Protein AF-A0A5C6DAF2-F1 (afdb_monomer)

Radius of gyration: 15.11 Å; Cα contacts (8 Å, |Δi|>4): 228; chains: 1; bounding box: 39×36×29 Å

Organism: NCBI:txid2527966

pLDDT: mean 86.24, std 19.22, range [34.88, 98.88]

Solvent-accessible surface area (backbone atoms only — not comparable to full-atom values): 6192 Å² total; per-residue (Å²): 134,80,80,77,79,72,75,60,83,48,71,50,103,80,73,44,80,50,87,58,78,79,74,65,65,65,39,9,36,18,36,42,30,14,53,36,66,68,21,41,52,48,13,52,52,36,18,51,72,60,23,77,47,44,82,70,50,75,50,76,82,53,98,49,38,32,33,45,33,32,36,24,54,54,67,28,29,50,46,10,42,56,43,11,49,55,43,11,52,75,68,40,47,59,72,46,71,50,74,40,67,63,48,52,63,69,56,40,57,74,70,69,101

Structure (mmCIF, N/CA/C/O backbone):
data_AF-A0A5C6DAF2-F1
#
_entry.id   AF-A0A5C6DAF2-F1
#
loop_
_atom_site.group_PDB
_atom_site.id
_atom_site.type_symbol
_atom_site.label_atom_id
_atom_site.label_alt_id
_atom_site.label_comp_id
_atom_site.label_asym_id
_atom_site.label_entity_id
_atom_site.label_seq_id
_atom_site.pdbx_PDB_ins_code
_atom_site.Cartn_x
_atom_site.Cartn_y
_atom_site.Cartn_z
_atom_site.occupancy
_atom_site.B_iso_or_equiv
_atom_site.auth_seq_id
_atom_site.auth_comp_id
_atom_site.auth_asym_id
_atom_site.auth_atom_id
_atom_site.pdbx_PDB_model_num
ATOM 1 N N . MET A 1 1 ? 24.333 -11.358 4.436 1.00 37.44 1 MET A N 1
ATOM 2 C CA . MET A 1 1 ? 24.838 -10.760 3.185 1.00 37.44 1 MET A CA 1
ATOM 3 C C . MET A 1 1 ? 24.025 -9.489 2.970 1.00 37.44 1 MET A C 1
ATOM 5 O O . MET A 1 1 ? 22.978 -9.552 2.348 1.00 37.44 1 MET A O 1
ATOM 9 N N . GLY A 1 2 ? 24.385 -8.392 3.646 1.00 34.88 2 GLY A N 1
ATOM 10 C CA . GLY A 1 2 ? 23.655 -7.128 3.486 1.00 34.88 2 GLY A CA 1
ATOM 11 C C . GLY A 1 2 ? 23.864 -6.627 2.064 1.00 34.88 2 GLY A C 1
ATOM 12 O O . GLY A 1 2 ? 24.998 -6.676 1.584 1.00 34.88 2 GLY A O 1
ATOM 13 N N . SER A 1 3 ? 22.797 -6.223 1.372 1.00 36.75 3 SER A N 1
ATOM 14 C CA . SER A 1 3 ? 22.975 -5.540 0.096 1.00 36.75 3 SER A CA 1
ATOM 15 C C . SER A 1 3 ? 23.782 -4.273 0.373 1.00 36.75 3 SER A C 1
ATOM 17 O O . SER A 1 3 ? 23.481 -3.489 1.274 1.00 36.75 3 SER A O 1
ATOM 19 N N . LEU A 1 4 ? 24.892 -4.131 -0.346 1.00 36.88 4 LEU A N 1
ATOM 20 C CA . LEU A 1 4 ? 25.641 -2.889 -0.379 1.00 36.88 4 LEU A CA 1
ATOM 21 C C . LEU A 1 4 ? 24.708 -1.861 -1.017 1.00 36.88 4 LEU A C 1
ATOM 23 O O . LEU A 1 4 ? 24.433 -1.944 -2.212 1.00 36.88 4 LEU A O 1
ATOM 27 N N . ILE A 1 5 ? 24.204 -0.921 -0.221 1.00 47.28 5 ILE A N 1
ATOM 28 C CA . ILE A 1 5 ? 23.600 0.299 -0.748 1.00 47.28 5 ILE A CA 1
ATOM 29 C C . ILE A 1 5 ? 24.722 0.994 -1.523 1.00 47.28 5 ILE A C 1
ATOM 31 O O . ILE A 1 5 ? 25.657 1.535 -0.931 1.00 47.28 5 ILE A O 1
ATOM 35 N N . GLN A 1 6 ? 24.691 0.909 -2.852 1.00 46.59 6 GLN A N 1
ATOM 36 C CA . GLN A 1 6 ? 25.552 1.725 -3.696 1.00 46.59 6 GLN A CA 1
ATOM 37 C C . GLN A 1 6 ? 25.068 3.169 -3.551 1.00 46.59 6 GLN A C 1
ATOM 39 O O . GLN A 1 6 ? 24.061 3.557 -4.137 1.00 46.59 6 GLN A O 1
ATOM 44 N N . VAL A 1 7 ? 25.758 3.942 -2.709 1.00 48.34 7 VAL A N 1
ATOM 45 C CA . VAL A 1 7 ? 25.514 5.377 -2.545 1.00 48.34 7 VAL A CA 1
ATOM 46 C C . VAL A 1 7 ? 26.142 6.090 -3.740 1.00 48.34 7 VAL A C 1
ATOM 48 O O . VAL A 1 7 ? 27.364 6.228 -3.816 1.00 48.34 7 VAL A O 1
ATOM 51 N N . ASN A 1 8 ? 25.315 6.534 -4.684 1.00 46.16 8 ASN A N 1
ATOM 52 C CA . ASN A 1 8 ? 25.753 7.438 -5.740 1.00 46.16 8 ASN A CA 1
ATOM 53 C C . ASN A 1 8 ? 25.719 8.870 -5.198 1.00 46.16 8 ASN A C 1
ATOM 55 O O . ASN A 1 8 ? 24.657 9.443 -4.983 1.00 46.16 8 ASN A O 1
ATOM 59 N N . PHE A 1 9 ? 26.892 9.456 -4.959 1.00 58.69 9 PHE A N 1
ATOM 60 C CA . PHE A 1 9 ? 26.993 10.861 -4.579 1.00 58.69 9 PHE A CA 1
ATOM 61 C C . PHE A 1 9 ? 26.812 11.747 -5.817 1.00 58.69 9 PHE A C 1
ATOM 63 O O . PHE A 1 9 ? 27.746 11.912 -6.604 1.00 58.69 9 PHE A O 1
ATOM 70 N N . ILE A 1 10 ? 25.631 12.342 -5.978 1.00 56.53 10 ILE A N 1
ATOM 71 C CA . ILE A 1 10 ? 25.374 13.372 -6.993 1.00 56.53 10 ILE A CA 1
ATOM 72 C C . ILE A 1 10 ? 25.308 14.735 -6.291 1.00 56.53 10 ILE A C 1
ATOM 74 O O . ILE A 1 10 ? 24.758 14.859 -5.196 1.00 56.53 10 ILE A O 1
ATOM 78 N N . ARG A 1 11 ? 25.919 15.759 -6.899 1.00 53.50 11 ARG A N 1
ATOM 79 C CA . ARG A 1 11 ? 25.809 17.155 -6.451 1.00 53.50 11 ARG A CA 1
ATOM 80 C C . ARG A 1 11 ? 24.604 17.790 -7.134 1.00 53.50 11 ARG A C 1
ATOM 82 O O . ARG A 1 11 ? 24.556 17.805 -8.362 1.00 53.50 11 ARG A O 1
ATOM 89 N N . ASP A 1 12 ? 23.667 18.336 -6.367 1.00 60.91 12 ASP A N 1
ATOM 90 C CA . ASP A 1 12 ? 22.633 19.205 -6.933 1.00 60.91 12 ASP A CA 1
ATOM 91 C C . ASP A 1 12 ? 23.211 20.591 -7.315 1.00 60.91 12 ASP A C 1
ATOM 93 O O . ASP A 1 12 ? 24.360 20.926 -7.006 1.00 60.91 12 ASP A O 1
ATOM 97 N N . ASN A 1 13 ? 22.405 21.449 -7.953 1.00 59.72 13 ASN A N 1
ATOM 98 C CA . ASN A 1 13 ? 22.797 22.828 -8.300 1.00 59.72 13 ASN A CA 1
ATOM 99 C C . ASN A 1 13 ? 23.068 23.730 -7.073 1.00 59.72 13 ASN A C 1
ATOM 101 O O . ASN A 1 13 ? 23.454 24.888 -7.235 1.00 59.72 13 ASN A O 1
ATOM 105 N N . LYS A 1 14 ? 22.857 23.226 -5.852 1.00 67.19 14 LYS A N 1
ATOM 106 C CA . LYS A 1 14 ? 23.153 23.883 -4.574 1.00 67.19 14 LYS A CA 1
ATOM 107 C C . LYS A 1 14 ? 24.337 23.232 -3.845 1.00 67.19 14 LYS A C 1
ATOM 109 O O . LYS A 1 14 ? 24.606 23.604 -2.704 1.00 67.19 14 LYS A O 1
ATOM 114 N N . ASN A 1 15 ? 25.078 22.329 -4.502 1.00 53.47 15 ASN A N 1
ATOM 115 C CA . ASN A 1 15 ? 26.221 21.605 -3.938 1.00 53.47 15 ASN A CA 1
ATOM 116 C C . ASN A 1 15 ? 25.869 20.760 -2.693 1.00 53.47 15 ASN A C 1
ATOM 118 O O . ASN A 1 15 ? 26.713 20.545 -1.823 1.00 53.47 15 ASN A O 1
ATOM 122 N N . GLN A 1 16 ? 24.632 20.274 -2.599 1.00 58.97 16 GLN A N 1
ATOM 123 C CA . GLN A 1 16 ? 24.176 19.386 -1.533 1.00 58.97 16 GLN A CA 1
ATOM 124 C C . GLN A 1 16 ? 24.252 17.9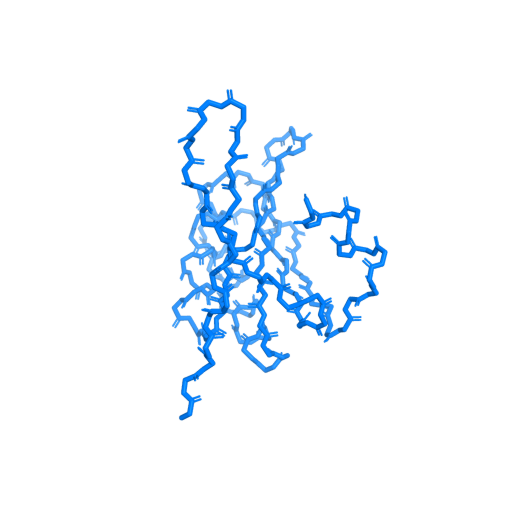28 -1.994 1.00 58.97 16 GLN A C 1
ATOM 126 O O . GLN A 1 16 ? 23.941 17.606 -3.142 1.00 58.97 16 GLN A O 1
ATOM 131 N N . PHE A 1 17 ? 24.704 17.052 -1.094 1.00 58.41 17 PHE A N 1
ATOM 132 C CA . PHE A 1 17 ? 24.677 15.609 -1.306 1.00 58.41 17 PHE A CA 1
ATOM 133 C C . PHE A 1 17 ? 23.253 15.106 -1.081 1.00 58.41 17 PHE A C 1
ATOM 135 O O . PHE A 1 17 ? 22.721 15.246 0.020 1.00 58.41 17 PHE A O 1
ATOM 142 N N . LEU A 1 18 ? 22.651 14.517 -2.109 1.00 51.62 18 LEU A N 1
ATOM 143 C CA . LEU A 1 18 ? 21.377 13.815 -1.988 1.00 51.62 18 LEU A CA 1
ATOM 144 C C . LEU A 1 18 ? 21.652 12.312 -1.881 1.00 51.62 18 LEU A C 1
ATOM 146 O O . LEU A 1 18 ? 22.491 11.778 -2.606 1.00 51.62 18 LEU A O 1
ATOM 150 N N . LEU A 1 19 ? 20.975 11.647 -0.944 1.00 50.03 19 LEU A N 1
ATOM 151 C CA . LEU A 1 19 ? 20.950 10.190 -0.862 1.00 50.03 19 LEU A CA 1
ATOM 152 C C . LEU A 1 19 ? 19.859 9.708 -1.820 1.00 50.03 19 LEU A C 1
ATOM 154 O O . LEU A 1 19 ? 18.680 9.863 -1.515 1.00 50.03 19 LEU A O 1
ATOM 158 N N . GLU A 1 20 ? 20.226 9.152 -2.971 1.00 52.53 20 GLU A N 1
ATOM 159 C CA . GLU A 1 20 ? 19.274 8.339 -3.729 1.00 52.53 20 GLU A CA 1
ATOM 160 C C . GLU A 1 20 ? 19.316 6.918 -3.162 1.00 52.53 20 GLU A C 1
ATOM 162 O O . GLU A 1 20 ? 20.313 6.205 -3.306 1.00 52.53 20 GLU A O 1
ATOM 167 N N . GLU A 1 21 ? 18.246 6.501 -2.481 1.00 52.97 21 GLU A N 1
ATOM 168 C CA . GLU A 1 21 ? 18.000 5.072 -2.313 1.00 52.97 21 GLU A CA 1
ATOM 169 C C . GLU A 1 21 ? 17.677 4.502 -3.694 1.00 52.97 21 GLU A C 1
ATOM 171 O O . GLU A 1 21 ? 16.688 4.881 -4.321 1.00 52.97 21 GLU A O 1
ATOM 176 N N . ASN A 1 22 ? 18.527 3.600 -4.186 1.00 49.72 22 ASN A N 1
ATOM 177 C CA . ASN A 1 22 ? 18.238 2.849 -5.401 1.00 49.72 22 ASN A CA 1
ATOM 178 C C . ASN A 1 22 ? 17.005 1.972 -5.148 1.00 49.72 22 ASN A C 1
ATOM 180 O O . ASN A 1 22 ? 17.119 0.877 -4.595 1.00 49.72 22 ASN A O 1
ATOM 184 N N . LEU A 1 23 ? 15.830 2.445 -5.563 1.00 55.66 23 LEU A N 1
ATOM 185 C CA . LEU A 1 23 ? 14.663 1.591 -5.730 1.00 55.66 23 LEU A CA 1
ATOM 186 C C . LEU A 1 23 ? 15.020 0.524 -6.764 1.00 55.66 23 LEU A C 1
ATOM 188 O O . LEU A 1 23 ? 15.286 0.829 -7.929 1.00 55.66 23 LEU A O 1
ATOM 192 N N . ASN A 1 24 ? 15.036 -0.740 -6.347 1.00 62.75 24 ASN A N 1
ATOM 193 C CA . ASN A 1 24 ? 15.154 -1.842 -7.288 1.00 62.75 24 ASN A CA 1
ATOM 194 C C . ASN A 1 24 ? 13.897 -1.854 -8.161 1.00 62.75 24 ASN A C 1
ATOM 196 O O . ASN A 1 24 ? 12.820 -2.266 -7.741 1.00 62.75 24 ASN A O 1
ATOM 200 N N . MET A 1 25 ? 14.055 -1.416 -9.409 1.00 62.53 25 MET A N 1
ATOM 201 C CA . MET A 1 25 ? 12.966 -1.196 -10.368 1.00 62.53 25 MET A CA 1
ATOM 202 C C . MET A 1 25 ? 12.142 -2.461 -10.703 1.00 62.53 25 MET A C 1
ATOM 204 O O . MET A 1 25 ? 11.103 -2.356 -11.353 1.00 62.53 25 MET A O 1
ATOM 208 N N . ASN A 1 26 ? 12.617 -3.640 -10.276 1.00 72.12 26 ASN A N 1
ATOM 209 C CA . ASN A 1 26 ? 12.020 -4.962 -10.486 1.00 72.12 26 ASN A CA 1
ATOM 210 C C . ASN A 1 26 ? 11.313 -5.540 -9.247 1.00 72.12 26 ASN A C 1
ATOM 212 O O . ASN A 1 26 ? 10.764 -6.644 -9.331 1.00 72.12 26 ASN A O 1
ATOM 216 N N . ASP A 1 27 ? 11.351 -4.842 -8.114 1.00 91.50 27 ASP A N 1
ATOM 217 C CA . ASP A 1 27 ? 10.706 -5.299 -6.888 1.00 91.50 27 ASP A CA 1
ATOM 218 C C . ASP A 1 27 ? 9.181 -5.211 -7.018 1.00 91.50 27 ASP A C 1
ATOM 220 O O . ASP A 1 27 ? 8.631 -4.425 -7.796 1.00 91.50 27 ASP A O 1
ATOM 224 N N . ALA A 1 28 ? 8.474 -6.051 -6.263 1.00 96.94 28 ALA A N 1
ATOM 225 C CA . ALA A 1 28 ? 7.025 -5.964 -6.209 1.00 96.94 28 ALA A CA 1
ATOM 226 C C . ALA A 1 28 ? 6.615 -4.649 -5.540 1.00 96.94 28 ALA A C 1
ATOM 228 O O . ALA A 1 28 ? 7.298 -4.173 -4.634 1.00 96.94 28 ALA A O 1
ATOM 229 N N . ILE A 1 29 ? 5.458 -4.114 -5.927 1.00 97.56 29 ILE A N 1
ATOM 230 C CA . ILE A 1 29 ? 4.873 -2.937 -5.281 1.00 97.56 29 ILE A CA 1
ATOM 231 C C . ILE A 1 29 ? 3.501 -3.239 -4.696 1.00 97.56 29 ILE A C 1
ATOM 233 O O . ILE A 1 29 ? 2.711 -4.001 -5.261 1.00 97.56 29 ILE A O 1
ATOM 237 N N . GLY A 1 30 ? 3.233 -2.631 -3.547 1.00 98.31 30 GLY A N 1
ATOM 238 C CA . GLY A 1 30 ? 1.955 -2.662 -2.853 1.00 98.31 30 GLY A CA 1
ATOM 239 C C . GLY A 1 30 ? 1.369 -1.264 -2.778 1.00 98.31 30 GLY A C 1
ATOM 240 O O . GLY A 1 30 ? 2.094 -0.316 -2.495 1.00 98.31 30 GLY A O 1
ATOM 241 N N . LEU A 1 31 ? 0.070 -1.139 -3.027 1.00 98.62 31 LEU A N 1
ATOM 242 C CA . LEU A 1 31 ? -0.654 0.125 -2.997 1.00 98.62 31 LEU A CA 1
ATOM 243 C C . LEU A 1 31 ? -1.815 0.020 -2.016 1.00 98.62 31 LEU A C 1
ATOM 245 O O . LEU A 1 31 ? -2.541 -0.977 -2.029 1.00 98.62 31 LEU A O 1
ATOM 249 N N . ILE A 1 32 ? -2.011 1.060 -1.211 1.00 98.88 32 ILE A N 1
ATOM 250 C CA . ILE A 1 32 ? -3.241 1.274 -0.444 1.00 98.88 32 ILE A CA 1
ATOM 251 C C . ILE A 1 32 ? -3.724 2.689 -0.714 1.00 98.88 32 ILE A C 1
ATOM 253 O O . ILE A 1 32 ? -2.966 3.639 -0.533 1.00 98.88 32 ILE A O 1
ATOM 257 N N . GLU A 1 33 ? -4.985 2.807 -1.114 1.00 98.75 33 GLU A N 1
ATOM 258 C CA . GLU A 1 33 ? -5.698 4.066 -1.269 1.00 98.75 33 GLU A CA 1
ATOM 259 C C . GLU A 1 33 ? -6.782 4.186 -0.200 1.00 98.75 33 GLU A C 1
ATOM 261 O O . GLU A 1 33 ? -7.556 3.253 0.039 1.00 98.75 33 GLU A O 1
ATOM 266 N N . THR A 1 34 ? -6.864 5.355 0.424 1.00 98.81 34 THR A N 1
ATOM 267 C CA . THR A 1 34 ? -7.907 5.686 1.392 1.00 98.81 34 THR A CA 1
ATOM 268 C C . THR A 1 34 ? -8.550 7.018 1.052 1.00 98.81 34 THR A C 1
ATOM 270 O O . THR A 1 34 ? -7.970 7.875 0.377 1.00 98.81 34 THR A O 1
ATOM 273 N N . LYS A 1 35 ? -9.751 7.223 1.591 1.00 98.31 35 LYS A N 1
ATOM 274 C CA . LYS A 1 35 ? -10.343 8.550 1.680 1.00 98.31 35 LYS A CA 1
ATOM 275 C C . LYS A 1 35 ? -10.037 9.133 3.056 1.00 98.31 35 LYS A C 1
ATOM 277 O O . LYS A 1 35 ? -10.546 8.683 4.078 1.00 98.31 35 LYS A O 1
ATOM 282 N N . GLY A 1 36 ? -9.182 10.148 3.066 1.00 97.69 36 GLY A N 1
ATOM 283 C CA . GLY A 1 36 ? -8.635 10.784 4.259 1.00 97.69 36 GLY A CA 1
ATOM 284 C C . GLY A 1 36 ? -7.246 10.256 4.627 1.00 97.69 36 GLY A C 1
ATOM 285 O O . GLY A 1 36 ? -6.955 9.068 4.511 1.00 97.69 36 GLY A O 1
ATOM 286 N N . LEU A 1 37 ? -6.391 11.164 5.110 1.00 97.81 37 LEU A N 1
ATOM 287 C CA . LEU A 1 37 ? -4.980 10.890 5.405 1.00 97.81 37 LEU A CA 1
ATOM 288 C C . LEU A 1 37 ? -4.759 10.039 6.662 1.00 97.81 37 LEU A C 1
ATOM 290 O O . LEU A 1 37 ? -3.772 9.318 6.740 1.00 97.81 37 LEU A O 1
ATOM 294 N N . LEU A 1 38 ? -5.670 10.098 7.634 1.00 98.25 38 LEU A N 1
ATOM 295 C CA . LEU A 1 38 ? -5.515 9.402 8.914 1.00 98.25 38 LEU A CA 1
ATOM 296 C C . LEU A 1 38 ? -5.466 7.876 8.718 1.00 98.25 38 LEU A C 1
ATOM 298 O O . LEU A 1 38 ? -4.530 7.231 9.183 1.00 98.25 38 LEU A O 1
ATOM 302 N N . ALA A 1 39 ? -6.410 7.322 7.949 1.00 98.50 39 ALA A N 1
ATOM 303 C CA . ALA A 1 39 ? -6.422 5.898 7.611 1.00 98.50 39 ALA A CA 1
ATOM 304 C C . ALA A 1 39 ? -5.198 5.482 6.778 1.00 98.50 39 ALA A C 1
ATOM 306 O O . ALA A 1 39 ? -4.689 4.378 6.955 1.00 98.50 39 ALA A O 1
ATOM 307 N N . LEU A 1 40 ? -4.687 6.368 5.910 1.00 98.75 40 LEU A N 1
ATOM 308 C CA . LEU A 1 40 ? -3.483 6.082 5.129 1.00 98.75 40 LEU A CA 1
ATOM 309 C C . LEU A 1 40 ? -2.229 6.001 6.003 1.00 98.75 40 LEU A C 1
ATOM 311 O O . LEU A 1 40 ? -1.382 5.140 5.774 1.00 98.75 40 LEU A O 1
ATOM 315 N N . ILE A 1 41 ? -2.094 6.902 6.982 1.00 98.62 41 ILE A N 1
ATOM 316 C CA . ILE A 1 41 ? -0.965 6.899 7.921 1.00 98.62 41 ILE A CA 1
ATOM 317 C C . ILE A 1 41 ? -0.959 5.589 8.710 1.00 98.62 41 ILE A C 1
ATOM 319 O O . ILE A 1 41 ? 0.079 4.934 8.772 1.00 98.62 41 ILE A O 1
ATOM 323 N N . GLU A 1 42 ? -2.117 5.177 9.232 1.00 98.81 42 GLU A N 1
ATOM 324 C CA . GLU A 1 42 ? -2.255 3.904 9.946 1.00 98.81 42 GLU A CA 1
ATOM 325 C C . GLU A 1 42 ? -1.903 2.708 9.050 1.00 98.81 42 GLU A C 1
ATOM 327 O O . GLU A 1 42 ? -1.101 1.855 9.425 1.00 98.81 42 GLU A O 1
ATOM 332 N N . ALA A 1 43 ? -2.447 2.661 7.830 1.00 98.81 43 ALA A N 1
ATOM 333 C CA . ALA A 1 43 ? -2.122 1.600 6.882 1.00 98.81 43 ALA A CA 1
ATOM 334 C C . ALA A 1 43 ? -0.629 1.539 6.557 1.00 98.81 43 ALA A C 1
ATOM 336 O O . ALA A 1 43 ? -0.062 0.453 6.482 1.00 98.81 43 ALA A O 1
ATOM 337 N N . THR A 1 44 ? 0.009 2.695 6.373 1.00 98.75 44 THR A N 1
ATOM 338 C CA . THR A 1 44 ? 1.435 2.781 6.040 1.00 98.75 44 THR A CA 1
ATOM 339 C C . THR A 1 44 ? 2.307 2.281 7.198 1.00 98.75 44 THR A C 1
ATOM 341 O O . THR A 1 44 ? 3.262 1.540 6.968 1.00 98.75 44 THR A O 1
ATOM 344 N N . ASP A 1 45 ? 1.967 2.629 8.441 1.00 98.81 45 ASP A N 1
ATOM 345 C CA . ASP A 1 45 ? 2.648 2.118 9.637 1.00 98.81 45 ASP A CA 1
ATOM 346 C C . ASP A 1 45 ? 2.467 0.596 9.786 1.00 98.81 45 ASP A C 1
ATOM 348 O O . ASP A 1 45 ? 3.441 -0.133 9.993 1.00 98.81 45 ASP A O 1
ATOM 352 N N . A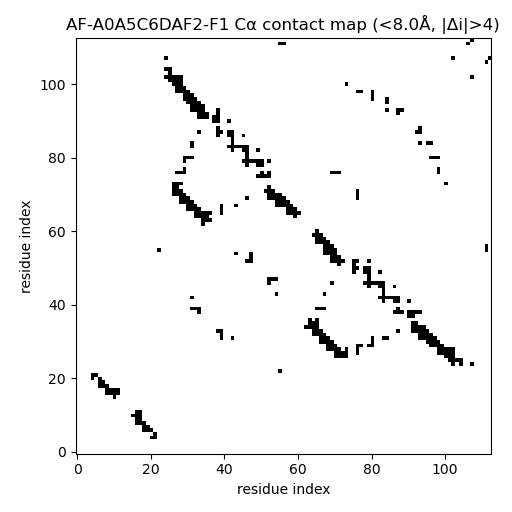LA A 1 46 ? 1.247 0.093 9.580 1.00 98.88 46 ALA A N 1
ATOM 353 C CA . ALA A 1 46 ? 0.957 -1.338 9.607 1.00 98.88 46 ALA A CA 1
ATOM 354 C C . ALA A 1 46 ? 1.697 -2.115 8.501 1.00 98.88 46 ALA A C 1
ATOM 356 O O . ALA A 1 46 ? 2.242 -3.187 8.769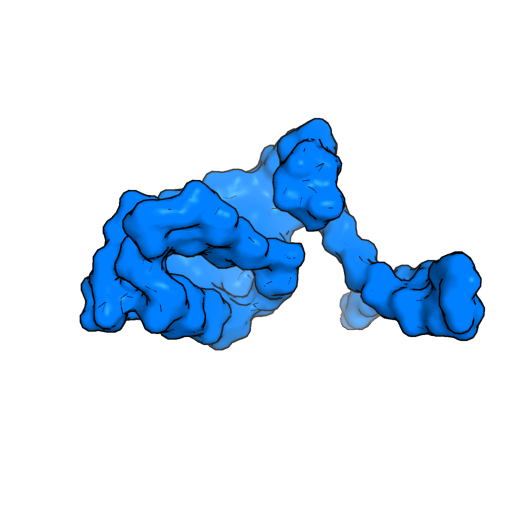 1.00 98.88 46 ALA A O 1
ATOM 357 N N . MET A 1 47 ? 1.782 -1.565 7.283 1.00 98.81 47 MET A N 1
ATOM 358 C CA . MET A 1 47 ? 2.562 -2.132 6.175 1.00 98.81 47 MET A CA 1
ATOM 359 C C . MET A 1 47 ? 4.032 -2.323 6.561 1.00 98.81 47 MET A C 1
ATOM 361 O O . MET A 1 47 ? 4.568 -3.422 6.411 1.00 98.81 47 MET A O 1
ATOM 365 N N . ALA A 1 48 ? 4.670 -1.270 7.081 1.00 98.25 48 ALA A N 1
ATOM 366 C CA . ALA A 1 48 ? 6.086 -1.283 7.449 1.00 98.25 48 ALA A CA 1
ATOM 367 C C . ALA A 1 48 ? 6.387 -2.191 8.656 1.00 98.25 48 ALA A C 1
ATOM 369 O O . ALA A 1 48 ? 7.473 -2.757 8.754 1.00 98.25 48 ALA A O 1
ATOM 370 N N . LYS A 1 49 ? 5.430 -2.361 9.578 1.00 98.62 49 LYS A N 1
ATOM 371 C CA . LYS A 1 49 ? 5.566 -3.273 10.728 1.00 98.62 49 LYS A CA 1
ATOM 372 C C . LYS A 1 49 ? 5.365 -4.741 10.364 1.00 98.62 49 LYS A C 1
ATOM 374 O O . LYS A 1 49 ? 5.938 -5.609 11.019 1.00 98.62 49 LYS A O 1
ATOM 379 N N . ALA A 1 50 ? 4.538 -5.029 9.363 1.00 98.56 50 ALA A N 1
ATOM 380 C CA . ALA A 1 50 ? 4.173 -6.396 9.007 1.00 98.56 50 ALA 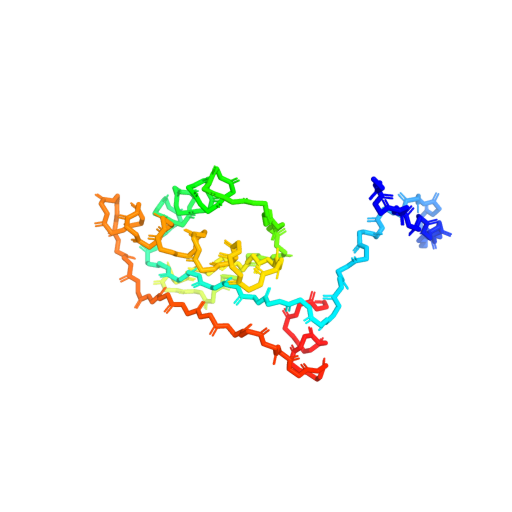A CA 1
ATOM 381 C C . ALA A 1 50 ? 5.255 -7.129 8.203 1.00 98.56 50 ALA A C 1
ATOM 383 O O .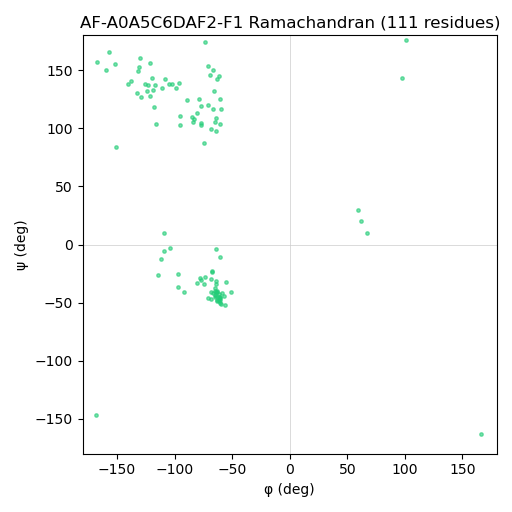 ALA A 1 50 ? 5.338 -8.356 8.270 1.00 98.56 50 ALA A O 1
ATOM 384 N N . ALA A 1 51 ? 6.072 -6.407 7.432 1.00 97.62 51 ALA A N 1
ATOM 385 C CA . ALA A 1 51 ? 7.079 -7.016 6.576 1.00 97.62 51 ALA A CA 1
ATOM 386 C C . ALA A 1 51 ? 8.231 -6.066 6.236 1.00 97.62 51 ALA A C 1
ATOM 388 O O . ALA A 1 51 ? 8.130 -4.853 6.380 1.00 97.62 51 ALA A O 1
ATOM 389 N N . ASN A 1 52 ? 9.324 -6.634 5.720 1.00 94.44 52 ASN A N 1
ATOM 390 C CA . ASN A 1 52 ? 10.451 -5.864 5.204 1.00 94.44 52 ASN A CA 1
ATOM 391 C C . ASN A 1 52 ? 10.091 -5.242 3.843 1.00 94.44 52 ASN A C 1
ATOM 393 O O . ASN A 1 52 ? 10.312 -5.860 2.799 1.00 94.44 52 ASN A O 1
ATOM 397 N N . VAL A 1 53 ? 9.494 -4.051 3.876 1.00 96.75 53 VAL A N 1
ATOM 398 C CA . VAL A 1 53 ? 9.128 -3.234 2.711 1.00 96.75 53 VAL A CA 1
ATOM 399 C C . VAL A 1 53 ? 9.607 -1.797 2.903 1.00 96.75 53 VAL A C 1
ATOM 401 O O . VAL A 1 53 ? 9.703 -1.320 4.031 1.00 96.75 53 VAL A O 1
ATOM 404 N N . GLN A 1 54 ? 9.875 -1.099 1.803 1.00 94.88 54 GLN A N 1
ATOM 405 C CA . GLN A 1 54 ? 10.208 0.326 1.805 1.00 94.88 54 GLN A CA 1
ATOM 406 C C . GLN A 1 54 ? 9.011 1.157 1.367 1.00 94.88 54 GLN A C 1
ATOM 408 O O . GLN A 1 54 ? 8.338 0.791 0.407 1.00 94.88 54 GLN A O 1
ATOM 413 N N . ILE A 1 55 ? 8.753 2.281 2.034 1.00 95.62 55 ILE A N 1
ATOM 414 C CA . ILE A 1 55 ? 7.723 3.239 1.612 1.00 95.62 55 ILE A CA 1
ATOM 415 C C . ILE A 1 55 ? 8.321 4.093 0.501 1.00 95.62 55 ILE A C 1
ATOM 417 O O . ILE A 1 55 ? 9.246 4.861 0.741 1.00 95.62 55 ILE A O 1
ATOM 421 N N . VAL A 1 56 ? 7.796 3.956 -0.714 1.00 94.00 56 VAL A N 1
ATOM 422 C CA . VAL A 1 56 ? 8.416 4.563 -1.899 1.00 94.00 56 VAL A CA 1
ATOM 423 C C . VAL A 1 56 ? 7.789 5.896 -2.269 1.00 94.00 56 VAL A C 1
ATOM 425 O O . VAL A 1 56 ? 8.478 6.801 -2.729 1.00 94.00 56 VAL A O 1
ATOM 428 N N . LYS A 1 57 ? 6.471 6.037 -2.094 1.00 93.75 57 LYS A N 1
ATOM 429 C CA . LYS A 1 57 ? 5.755 7.239 -2.527 1.00 93.75 57 LYS A CA 1
ATOM 430 C C . LYS A 1 57 ? 4.424 7.387 -1.814 1.00 93.75 57 LYS A C 1
ATOM 432 O O . LYS A 1 57 ? 3.753 6.405 -1.509 1.00 93.75 57 LYS A O 1
ATOM 437 N N . ARG A 1 58 ? 4.015 8.640 -1.637 1.00 95.69 58 ARG A N 1
ATOM 438 C CA . ARG A 1 58 ? 2.647 9.027 -1.294 1.00 95.69 58 ARG A CA 1
ATOM 439 C C . ARG A 1 58 ? 2.099 9.900 -2.415 1.00 95.69 58 ARG A C 1
ATOM 441 O O . ARG A 1 58 ? 2.788 10.812 -2.867 1.00 95.69 58 ARG A O 1
ATOM 448 N N . VAL A 1 59 ? 0.882 9.618 -2.859 1.00 95.69 59 VAL A N 1
ATOM 449 C CA . VAL A 1 59 ? 0.210 10.331 -3.948 1.00 95.69 59 VAL A CA 1
ATOM 450 C C . VAL A 1 59 ? -1.094 10.919 -3.424 1.00 95.69 59 VAL A C 1
ATOM 452 O O . VAL A 1 59 ? -1.909 10.197 -2.859 1.00 95.69 59 VAL A O 1
ATOM 455 N N . ASP A 1 60 ? -1.298 12.217 -3.641 1.00 95.44 60 ASP A N 1
ATOM 456 C CA . ASP A 1 60 ? -2.516 12.937 -3.268 1.00 95.44 60 ASP A CA 1
ATOM 457 C C . ASP A 1 60 ? -3.172 13.488 -4.542 1.00 95.44 60 ASP A C 1
ATOM 459 O O . ASP A 1 60 ? -2.559 14.293 -5.244 1.00 95.44 60 ASP A O 1
ATOM 463 N N . ILE A 1 61 ? -4.404 13.069 -4.856 1.00 92.88 61 ILE A N 1
ATOM 464 C CA . ILE A 1 61 ? -5.086 13.452 -6.114 1.00 92.88 61 ILE A CA 1
ATOM 465 C C . ILE A 1 61 ? -6.264 14.422 -5.917 1.00 92.88 61 ILE A C 1
ATOM 467 O O . ILE A 1 61 ? -6.830 14.919 -6.889 1.00 92.88 61 ILE A O 1
ATOM 471 N N . GLY A 1 62 ? -6.622 14.730 -4.666 1.00 92.62 62 GLY A N 1
ATOM 472 C CA . GLY A 1 62 ? -7.746 15.607 -4.312 1.00 92.62 62 GLY A CA 1
ATOM 473 C C . GLY A 1 62 ? -9.000 14.838 -3.879 1.00 92.62 62 GLY A C 1
ATOM 474 O O . GLY A 1 62 ? -9.009 13.615 -3.827 1.00 92.62 62 GLY A O 1
ATOM 475 N N . GLY A 1 63 ? -10.058 15.550 -3.465 1.00 96.44 63 GLY A N 1
ATOM 476 C CA . GLY A 1 63 ? -11.292 14.911 -2.964 1.00 96.44 63 GLY A CA 1
ATOM 477 C C . GLY A 1 63 ? -11.101 14.049 -1.704 1.00 96.44 63 GLY A C 1
ATOM 478 O O . GLY A 1 63 ? -11.932 13.191 -1.418 1.00 96.44 63 GLY A O 1
ATOM 479 N N . ALA A 1 64 ? -10.008 14.291 -0.970 1.00 96.81 64 ALA A N 1
ATOM 480 C CA . ALA A 1 64 ? -9.485 13.479 0.129 1.00 96.81 64 ALA A CA 1
ATOM 481 C C . ALA A 1 64 ? -8.938 12.089 -0.260 1.00 96.81 64 ALA A C 1
ATOM 483 O O . ALA A 1 64 ? -8.607 11.327 0.642 1.00 96.81 64 ALA A O 1
ATOM 484 N N . PHE A 1 65 ? -8.782 11.765 -1.546 1.00 98.19 65 PHE A N 1
ATOM 485 C CA . PHE A 1 65 ? -8.138 10.520 -1.976 1.00 98.19 65 PHE A CA 1
ATOM 486 C C . PHE A 1 65 ? -6.619 10.628 -1.889 1.00 98.19 65 PHE A C 1
ATOM 488 O O . PHE A 1 65 ? -6.008 11.554 -2.440 1.00 98.19 65 PHE A O 1
ATOM 495 N N . VAL A 1 66 ? -6.032 9.677 -1.169 1.00 98.44 66 VAL A N 1
ATOM 496 C CA . VAL A 1 66 ? -4.599 9.601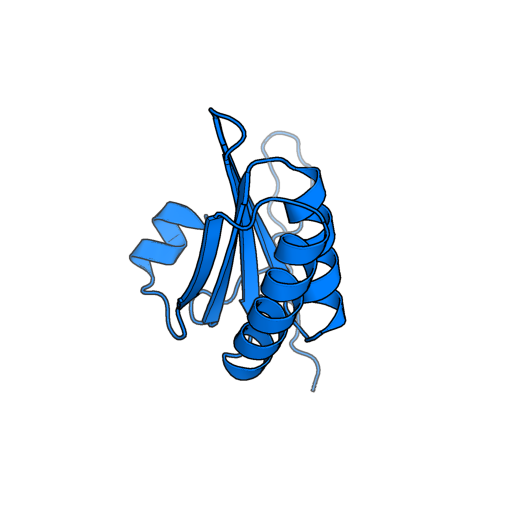 -0.908 1.00 98.44 66 VAL A CA 1
ATOM 497 C C . VAL A 1 66 ? -4.142 8.145 -0.987 1.00 98.44 66 VAL A C 1
ATOM 499 O O . VAL A 1 66 ? -4.819 7.249 -0.490 1.00 98.44 66 VAL A O 1
ATOM 502 N N . THR A 1 67 ? -2.991 7.908 -1.612 1.00 98.50 67 THR A N 1
ATOM 503 C CA . THR A 1 67 ? -2.422 6.572 -1.833 1.00 98.50 67 THR A CA 1
ATOM 504 C C . THR A 1 67 ? -1.002 6.493 -1.289 1.00 98.50 67 THR A C 1
ATOM 506 O O . THR A 1 67 ? -0.205 7.408 -1.490 1.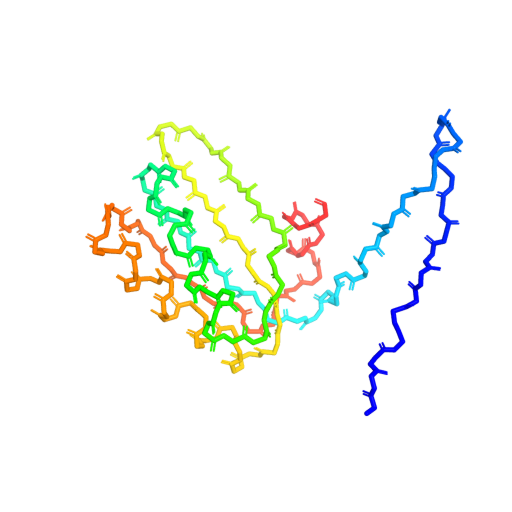00 98.50 67 THR A O 1
ATOM 509 N N . THR A 1 68 ? -0.666 5.388 -0.631 1.00 98.38 68 THR A N 1
ATOM 510 C CA . THR A 1 68 ? 0.697 5.022 -0.233 1.00 98.38 68 THR A CA 1
ATOM 511 C C . THR A 1 68 ? 1.165 3.864 -1.102 1.00 98.38 68 THR A C 1
ATOM 513 O O . THR A 1 68 ? 0.372 2.985 -1.454 1.00 98.38 68 THR A O 1
ATOM 516 N N . ILE A 1 69 ? 2.441 3.875 -1.468 1.00 97.94 69 ILE A N 1
ATOM 517 C CA . ILE A 1 69 ? 3.074 2.824 -2.257 1.00 97.94 69 ILE A CA 1
ATOM 518 C C . ILE A 1 69 ? 4.273 2.309 -1.469 1.00 97.94 69 ILE A C 1
ATOM 520 O O . ILE A 1 69 ? 5.096 3.097 -0.998 1.00 97.94 69 ILE A O 1
ATOM 524 N N . VAL A 1 70 ? 4.385 0.987 -1.358 1.00 97.25 70 VAL A N 1
ATOM 525 C CA . VAL A 1 70 ? 5.533 0.293 -0.763 1.00 97.25 70 VAL A CA 1
ATOM 526 C C . VAL A 1 70 ? 6.177 -0.660 -1.769 1.00 97.25 70 VAL A C 1
ATOM 528 O O . VAL A 1 70 ? 5.503 -1.117 -2.690 1.00 97.25 70 VAL A O 1
ATOM 531 N N . SER A 1 71 ? 7.456 -0.982 -1.588 1.00 96.06 71 SER A N 1
ATOM 532 C CA . SER A 1 71 ? 8.227 -1.881 -2.455 1.00 96.06 71 SER A CA 1
ATOM 533 C C . SER A 1 71 ? 8.994 -2.936 -1.659 1.00 96.06 71 SER A C 1
ATOM 535 O O . SER A 1 71 ? 9.421 -2.679 -0.532 1.00 96.06 71 SER A O 1
ATOM 537 N N . GLY A 1 72 ? 9.186 -4.117 -2.246 1.00 95.69 72 GLY A N 1
ATOM 538 C CA . GLY A 1 72 ? 10.023 -5.189 -1.703 1.00 95.69 72 GLY A CA 1
ATOM 539 C C . GLY A 1 72 ? 9.790 -6.533 -2.399 1.00 95.69 72 GLY A C 1
ATOM 540 O O . GLY A 1 72 ? 9.177 -6.605 -3.465 1.00 95.69 72 GLY A O 1
ATOM 541 N N . ASP A 1 73 ? 10.232 -7.630 -1.780 1.00 96.12 73 ASP A N 1
ATOM 542 C CA . ASP A 1 73 ? 9.933 -8.975 -2.283 1.00 96.12 73 ASP A CA 1
ATOM 543 C C . ASP A 1 73 ? 8.419 -9.242 -2.286 1.00 96.12 73 ASP A C 1
ATOM 545 O O . ASP A 1 73 ? 7.694 -8.844 -1.372 1.00 96.12 73 ASP A O 1
ATOM 549 N N . VAL A 1 74 ? 7.925 -10.000 -3.272 1.00 97.12 74 VAL A N 1
ATOM 550 C CA . VAL A 1 74 ? 6.478 -10.244 -3.453 1.00 97.12 74 VAL A CA 1
ATOM 551 C C . VAL A 1 74 ? 5.782 -10.816 -2.207 1.00 97.12 74 VAL A C 1
ATOM 553 O O . VAL A 1 74 ? 4.610 -10.529 -1.967 1.00 97.12 74 VAL A O 1
ATOM 556 N N . GLY A 1 75 ? 6.487 -11.624 -1.408 1.00 97.75 75 GLY A N 1
ATOM 557 C CA . GLY A 1 75 ? 5.970 -12.151 -0.143 1.00 97.75 75 GLY A CA 1
ATOM 558 C C . GLY A 1 75 ? 5.799 -11.060 0.915 1.00 97.75 75 GLY A C 1
ATOM 559 O O . GLY A 1 75 ? 4.728 -10.954 1.509 1.00 97.75 75 GLY A O 1
ATOM 560 N N . SER A 1 76 ? 6.817 -10.213 1.087 1.00 98.19 76 SER A N 1
ATOM 561 C CA . SER A 1 76 ? 6.790 -9.067 2.002 1.00 98.19 76 SER A CA 1
ATOM 562 C C . SER A 1 76 ? 5.689 -8.080 1.628 1.00 98.19 76 SER A C 1
ATOM 564 O O . SER A 1 76 ? 4.912 -7.666 2.482 1.00 98.19 76 SER A O 1
ATOM 566 N N . VAL A 1 77 ? 5.557 -7.767 0.337 1.00 98.56 77 VAL A N 1
ATOM 567 C CA . VAL A 1 77 ? 4.523 -6.853 -0.165 1.00 98.56 77 VAL A CA 1
ATOM 568 C C . VAL A 1 77 ? 3.115 -7.398 0.072 1.00 98.56 77 VAL A C 1
ATOM 570 O O . VAL A 1 77 ? 2.231 -6.639 0.461 1.00 98.56 77 VAL A O 1
ATOM 573 N N . ARG A 1 78 ? 2.891 -8.708 -0.105 1.00 98.69 78 ARG A N 1
ATOM 574 C CA . ARG A 1 78 ? 1.600 -9.339 0.223 1.00 98.69 78 ARG A CA 1
ATOM 575 C C . ARG A 1 78 ? 1.238 -9.173 1.691 1.00 98.69 78 ARG A C 1
ATOM 577 O O . ARG A 1 78 ? 0.146 -8.693 1.978 1.00 98.69 78 ARG A O 1
ATOM 584 N N . ALA A 1 79 ? 2.161 -9.515 2.587 1.00 98.75 79 ALA A N 1
ATOM 585 C CA . ALA A 1 79 ? 1.943 -9.381 4.023 1.00 98.75 79 ALA A CA 1
ATOM 586 C C . ALA A 1 79 ? 1.706 -7.917 4.434 1.00 98.75 79 ALA A C 1
ATOM 588 O O . ALA A 1 79 ? 0.782 -7.629 5.193 1.00 98.75 79 ALA A O 1
ATOM 589 N N . ALA A 1 80 ? 2.491 -6.986 3.884 1.00 98.88 80 ALA A N 1
ATOM 590 C CA . ALA A 1 80 ? 2.337 -5.558 4.136 1.00 98.88 80 ALA A CA 1
ATOM 591 C C . ALA A 1 80 ? 0.960 -5.042 3.693 1.00 98.88 80 ALA A C 1
ATOM 593 O O . ALA A 1 80 ? 0.267 -4.397 4.476 1.00 98.88 80 ALA A O 1
ATOM 594 N N . VAL A 1 81 ? 0.540 -5.338 2.457 1.00 98.88 81 VAL A N 1
ATOM 595 C CA . VAL A 1 81 ? -0.745 -4.863 1.917 1.00 98.88 81 VAL A CA 1
ATOM 596 C C . VAL A 1 81 ? -1.932 -5.457 2.669 1.00 98.88 81 VAL A C 1
ATOM 598 O O . VAL A 1 81 ? -2.883 -4.729 2.942 1.00 98.88 81 VAL A O 1
ATOM 601 N N . GLU A 1 82 ? -1.882 -6.736 3.047 1.00 98.81 82 GLU A N 1
ATOM 602 C CA . GLU A 1 82 ? -2.934 -7.357 3.859 1.00 98.81 82 GLU A CA 1
ATOM 603 C C . GLU A 1 82 ? -3.073 -6.664 5.224 1.00 98.81 82 GLU A C 1
ATOM 605 O O . GLU A 1 82 ? -4.174 -6.262 5.609 1.00 98.81 82 GLU A O 1
ATOM 610 N N . ALA A 1 83 ? -1.957 -6.450 5.930 1.00 98.88 83 ALA A N 1
ATOM 611 C CA . ALA A 1 83 ? -1.951 -5.770 7.223 1.00 98.88 83 ALA A CA 1
ATOM 612 C C . ALA A 1 83 ? -2.436 -4.316 7.118 1.00 98.88 83 ALA A C 1
ATOM 614 O O . ALA A 1 83 ? -3.306 -3.893 7.881 1.00 98.88 83 ALA A O 1
ATOM 615 N N . GLY A 1 84 ? -1.917 -3.563 6.146 1.00 98.88 84 GLY A N 1
ATOM 616 C CA . GLY A 1 84 ? -2.289 -2.170 5.937 1.00 98.88 84 GLY A CA 1
ATOM 617 C C . GLY A 1 84 ? -3.753 -1.997 5.542 1.00 98.88 84 GLY A C 1
ATOM 618 O O . GLY A 1 84 ? -4.412 -1.090 6.043 1.00 98.88 84 GLY A O 1
ATOM 619 N N . ALA A 1 85 ? -4.288 -2.867 4.678 1.00 98.88 85 ALA A N 1
ATOM 620 C CA . ALA A 1 85 ? -5.678 -2.779 4.237 1.00 98.88 85 ALA A CA 1
ATOM 621 C C . ALA A 1 85 ? -6.639 -3.015 5.410 1.00 98.88 85 ALA A C 1
ATOM 623 O O . ALA A 1 85 ? -7.593 -2.257 5.592 1.00 98.88 85 ALA A O 1
ATOM 624 N N . ASN A 1 86 ? -6.341 -4.014 6.248 1.00 98.81 86 ASN A N 1
ATOM 625 C CA . ASN A 1 86 ? -7.095 -4.268 7.471 1.00 98.81 86 ASN A CA 1
ATOM 626 C C . ASN A 1 86 ? -7.045 -3.062 8.421 1.00 98.81 86 ASN A C 1
ATOM 628 O O . ASN A 1 86 ? -8.087 -2.641 8.919 1.00 98.81 86 ASN A O 1
ATOM 632 N N . ALA A 1 87 ? -5.864 -2.475 8.636 1.00 98.75 87 ALA A N 1
ATOM 633 C CA . ALA A 1 87 ? -5.695 -1.332 9.531 1.00 98.75 87 ALA A CA 1
ATOM 634 C C . ALA A 1 87 ? -6.432 -0.074 9.025 1.00 98.75 87 ALA A C 1
ATOM 636 O O . ALA A 1 87 ? -7.184 0.547 9.780 1.00 98.75 87 ALA A O 1
ATOM 637 N N . ALA A 1 88 ? -6.321 0.248 7.729 1.00 98.69 88 ALA A N 1
ATOM 638 C CA . ALA A 1 88 ? -7.072 1.345 7.112 1.00 98.69 88 ALA A CA 1
ATOM 639 C C . ALA A 1 88 ? -8.585 1.178 7.283 1.00 98.69 88 ALA A C 1
ATOM 641 O O . ALA A 1 88 ? -9.257 2.142 7.640 1.00 98.69 88 ALA A O 1
ATOM 642 N N . ALA A 1 89 ? -9.116 -0.028 7.061 1.00 98.56 89 ALA A N 1
ATOM 643 C CA . ALA A 1 89 ? -10.550 -0.296 7.152 1.00 98.56 89 ALA A CA 1
ATOM 644 C C . ALA A 1 89 ? -11.110 -0.194 8.584 1.00 98.56 89 ALA A C 1
ATOM 646 O O . ALA A 1 89 ? -12.309 0.010 8.753 1.00 98.56 89 ALA A O 1
ATOM 647 N N . GLN A 1 90 ? -10.271 -0.340 9.617 1.00 98.25 90 GLN A N 1
ATOM 648 C CA . GLN A 1 90 ? -10.685 -0.131 11.012 1.00 98.25 90 GLN A CA 1
ATOM 649 C C . GLN A 1 90 ? -10.715 1.349 11.402 1.00 98.25 90 GLN A C 1
ATOM 651 O O . GLN A 1 90 ? -11.527 1.757 12.231 1.00 98.25 90 GLN A O 1
ATOM 656 N N . VAL A 1 91 ? -9.811 2.145 10.833 1.00 97.69 91 VAL A N 1
ATOM 657 C CA . VAL A 1 91 ? -9.589 3.537 11.238 1.00 97.69 91 VAL A CA 1
ATOM 658 C C . VAL A 1 91 ? -10.329 4.539 10.346 1.00 97.69 91 VAL A C 1
ATOM 660 O O . VAL A 1 91 ? -10.668 5.634 10.795 1.00 97.69 91 VAL A O 1
ATOM 663 N N . GLY A 1 92 ? -10.626 4.181 9.099 1.00 97.06 92 GLY A N 1
ATOM 664 C CA . GLY A 1 92 ? -11.380 5.026 8.183 1.00 97.06 92 GLY A CA 1
ATOM 665 C C . GLY A 1 92 ? -11.831 4.291 6.926 1.00 97.06 92 GLY A C 1
ATOM 666 O O . GLY A 1 92 ? -12.164 3.111 6.953 1.00 97.06 92 GLY A O 1
ATOM 667 N N . GLU A 1 93 ? -11.889 5.016 5.811 1.00 98.25 93 GLU A N 1
ATOM 668 C CA . GLU A 1 93 ? -12.410 4.495 4.547 1.00 98.25 93 GLU A CA 1
ATOM 669 C C . GLU A 1 93 ? -11.263 3.980 3.667 1.00 98.25 93 GLU A C 1
ATOM 671 O O . GLU A 1 93 ? -10.542 4.761 3.038 1.00 98.25 93 GLU A O 1
ATOM 676 N N . LEU A 1 94 ? -11.102 2.654 3.620 1.00 98.69 94 LEU A N 1
ATOM 677 C CA . LEU A 1 94 ? -10.287 1.983 2.608 1.00 98.69 94 LEU A CA 1
ATOM 678 C C . LEU A 1 94 ? -11.008 2.064 1.258 1.00 98.69 94 LEU A C 1
ATOM 680 O O . LEU A 1 94 ? -12.110 1.540 1.107 1.00 98.69 94 LEU A O 1
ATOM 684 N N . VAL A 1 95 ? -10.363 2.687 0.276 1.00 98.62 95 VAL A N 1
ATOM 685 C CA . VAL A 1 95 ? -10.888 2.812 -1.091 1.00 98.62 95 VAL A CA 1
ATOM 686 C C . VAL A 1 95 ? -10.404 1.647 -1.947 1.00 98.62 95 VAL A C 1
ATOM 688 O O . VAL A 1 95 ? -11.179 1.067 -2.705 1.00 98.62 95 VAL A O 1
ATOM 691 N N . GLY A 1 96 ? -9.138 1.254 -1.792 1.00 98.38 96 GLY A N 1
ATOM 692 C CA . GLY A 1 96 ? -8.583 0.121 -2.518 1.00 98.38 96 GLY A CA 1
ATOM 693 C C . GLY A 1 96 ? -7.239 -0.345 -1.979 1.00 98.38 96 GLY A C 1
ATOM 694 O O . GLY A 1 96 ? -6.496 0.408 -1.353 1.00 98.38 96 GLY A O 1
ATOM 695 N N . SER A 1 97 ? -6.916 -1.606 -2.249 1.00 98.62 97 SER A N 1
ATOM 696 C CA . SER A 1 97 ? -5.594 -2.180 -2.022 1.00 98.62 97 SER A CA 1
ATOM 697 C C . SER A 1 97 ? -5.200 -3.056 -3.209 1.00 98.62 97 SER A C 1
ATOM 699 O O . SER A 1 97 ? -6.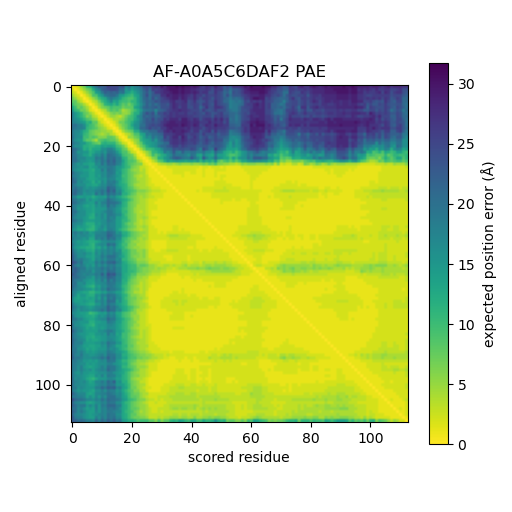040 -3.730 -3.813 1.00 98.62 97 SER A O 1
ATOM 701 N N . HIS A 1 98 ? -3.929 -3.013 -3.606 1.00 98.62 98 HIS A N 1
ATOM 702 C CA . HIS A 1 98 ? -3.465 -3.743 -4.782 1.00 98.62 98 HIS A CA 1
ATOM 703 C C . HIS A 1 98 ? -1.991 -4.127 -4.693 1.00 98.62 98 HIS A C 1
ATOM 705 O O . HIS A 1 98 ? -1.204 -3.487 -3.999 1.00 98.62 98 HIS A O 1
ATOM 711 N N . ILE A 1 99 ? -1.617 -5.182 -5.417 1.00 98.56 99 ILE A N 1
ATOM 712 C CA . ILE A 1 99 ? -0.247 -5.686 -5.485 1.00 98.56 99 ILE A CA 1
ATOM 713 C C . ILE A 1 99 ? 0.115 -5.916 -6.941 1.00 98.56 99 ILE A C 1
ATOM 715 O O . ILE A 1 99 ? -0.586 -6.633 -7.656 1.00 98.56 99 ILE A O 1
ATOM 719 N N . ILE A 1 100 ? 1.268 -5.393 -7.342 1.00 97.38 100 ILE A N 1
ATOM 720 C CA . ILE A 1 100 ? 1.878 -5.669 -8.638 1.00 97.38 100 ILE A CA 1
ATOM 721 C C . ILE A 1 100 ? 3.197 -6.389 -8.365 1.00 97.38 100 ILE A C 1
ATOM 723 O O . ILE A 1 100 ? 4.180 -5.787 -7.950 1.00 97.38 100 ILE A O 1
ATOM 727 N N . ALA A 1 101 ? 3.208 -7.706 -8.580 1.00 96.62 101 ALA A N 1
ATOM 728 C CA . ALA A 1 101 ? 4.340 -8.568 -8.227 1.00 96.62 101 ALA A CA 1
ATOM 729 C C . ALA A 1 101 ? 5.607 -8.319 -9.063 1.00 96.62 101 ALA A C 1
ATOM 731 O O . ALA A 1 101 ? 6.698 -8.691 -8.643 1.00 96.62 101 ALA A O 1
ATOM 732 N N . ARG A 1 102 ? 5.446 -7.763 -10.266 1.00 94.62 102 ARG A N 1
ATOM 733 C CA . ARG A 1 102 ? 6.534 -7.428 -11.187 1.00 94.62 102 ARG A CA 1
ATOM 734 C C . ARG A 1 102 ? 6.097 -6.237 -12.046 1.00 94.62 102 ARG A C 1
ATOM 736 O O . ARG A 1 102 ? 5.521 -6.458 -13.116 1.00 94.62 102 ARG A O 1
ATOM 743 N N . PRO A 1 103 ? 6.252 -4.995 -11.560 1.00 93.50 103 PRO A N 1
ATOM 744 C CA . PRO A 1 103 ? 5.915 -3.817 -12.346 1.00 93.50 103 PRO A CA 1
ATOM 745 C C . PRO A 1 103 ? 6.812 -3.748 -13.589 1.00 93.50 103 PRO A C 1
ATOM 747 O O . PRO A 1 103 ? 7.984 -4.110 -13.550 1.00 93.50 103 PRO A O 1
ATOM 750 N N . SER A 1 104 ? 6.257 -3.316 -14.722 1.00 92.81 104 SER A 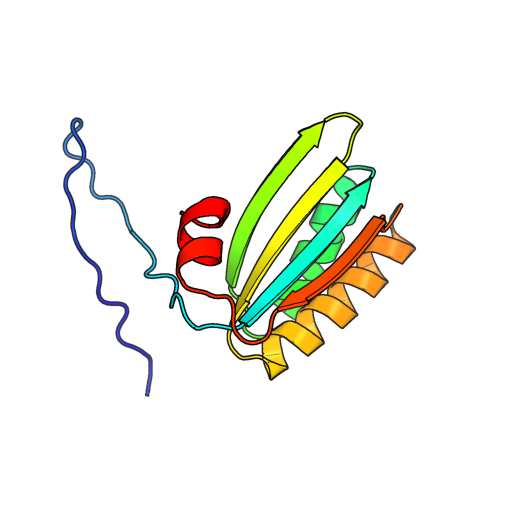N 1
ATOM 751 C CA . SER A 1 104 ? 7.070 -3.028 -15.909 1.00 92.81 104 SER A CA 1
ATOM 752 C C . SER A 1 104 ? 7.922 -1.783 -15.669 1.00 92.81 104 SER A C 1
ATOM 754 O O . SER A 1 104 ? 7.410 -0.825 -15.091 1.00 92.81 104 SER A O 1
ATOM 756 N N . GLU A 1 105 ? 9.136 -1.721 -16.218 1.00 87.62 105 GLU A N 1
ATOM 757 C CA . GLU A 1 105 ? 10.036 -0.564 -16.057 1.00 87.62 105 GLU A CA 1
ATOM 758 C C . GLU A 1 105 ? 9.369 0.779 -16.400 1.00 87.62 105 GLU A C 1
ATOM 760 O O . GLU A 1 105 ? 9.521 1.750 -15.664 1.00 87.62 105 GLU A O 1
ATOM 765 N N . GLY A 1 106 ? 8.565 0.832 -17.470 1.00 89.38 106 GLY A N 1
ATOM 766 C CA . GLY A 1 106 ? 7.850 2.052 -17.861 1.00 89.38 106 GLY A CA 1
ATOM 767 C C . GLY A 1 106 ? 6.810 2.522 -16.836 1.00 89.38 106 GLY A C 1
ATOM 768 O O . GLY A 1 106 ? 6.606 3.722 -16.682 1.00 89.38 106 GLY A O 1
ATOM 769 N N . LEU A 1 107 ? 6.187 1.597 -16.099 1.00 90.69 107 LEU A N 1
ATOM 770 C CA . LEU A 1 107 ? 5.265 1.928 -15.007 1.00 90.69 107 LEU A CA 1
ATOM 771 C C . LEU A 1 107 ? 6.039 2.498 -13.820 1.00 90.69 107 LEU A C 1
ATOM 773 O O . LEU A 1 107 ? 5.665 3.541 -13.287 1.00 90.69 107 LEU A O 1
ATOM 777 N N . THR A 1 108 ? 7.143 1.856 -13.444 1.00 88.69 108 THR A N 1
ATOM 778 C CA . THR A 1 108 ? 7.990 2.337 -12.353 1.00 88.69 108 THR A CA 1
ATOM 779 C C . THR A 1 108 ? 8.555 3.723 -12.669 1.00 88.69 108 THR A C 1
ATOM 781 O O . THR A 1 108 ? 8.435 4.626 -11.848 1.00 88.69 108 THR A O 1
ATOM 784 N N . GLY A 1 109 ? 9.057 3.946 -13.887 1.00 86.25 109 GLY A N 1
ATOM 785 C CA . GLY A 1 109 ? 9.559 5.254 -14.317 1.00 86.25 109 GLY A CA 1
ATOM 786 C C . GLY A 1 109 ? 8.484 6.345 -14.379 1.00 86.25 109 GLY A C 1
ATOM 787 O O . GLY A 1 109 ? 8.753 7.484 -14.018 1.00 86.25 109 GLY A O 1
ATOM 788 N N . ALA A 1 110 ? 7.258 6.016 -14.797 1.00 88.56 110 ALA A N 1
ATOM 789 C CA . ALA A 1 110 ? 6.177 6.999 -14.886 1.00 88.56 110 ALA A CA 1
ATOM 790 C C . ALA A 1 110 ? 5.599 7.396 -13.518 1.00 88.56 110 ALA A C 1
ATOM 792 O O . ALA A 1 110 ? 5.167 8.535 -13.346 1.00 88.56 110 ALA A O 1
ATOM 793 N N . PHE A 1 111 ? 5.552 6.463 -12.562 1.00 87.62 111 PHE A N 1
ATOM 794 C CA . PHE A 1 111 ? 4.815 6.660 -11.313 1.00 87.62 111 PHE A CA 1
ATOM 795 C C . PHE A 1 111 ? 5.690 6.716 -10.061 1.00 87.62 111 PHE A C 1
ATOM 797 O O . PHE A 1 111 ? 5.272 7.360 -9.100 1.00 87.62 111 PHE A O 1
ATOM 804 N N . LEU A 1 112 ? 6.876 6.101 -10.041 1.00 84.94 112 LEU A N 1
ATOM 805 C CA . LEU A 1 112 ? 7.753 6.023 -8.858 1.00 84.94 112 LEU A CA 1
ATOM 806 C C . LEU A 1 112 ? 9.055 6.828 -8.986 1.00 84.94 112 LEU A C 1
ATOM 808 O O . LEU A 1 112 ? 9.705 7.040 -7.966 1.00 84.94 112 LEU A O 1
ATOM 812 N N . GLY A 1 113 ? 9.397 7.290 -10.194 1.00 69.75 113 GLY A N 1
ATOM 813 C CA . GLY A 1 113 ? 10.441 8.296 -10.420 1.00 69.75 113 GLY A CA 1
ATOM 814 C C . GLY A 1 113 ? 10.068 9.694 -9.935 1.00 69.75 113 GLY A C 1
ATOM 815 O O . GLY A 1 113 ? 8.877 9.933 -9.583 1.00 69.75 113 GLY A O 1
#

Mean predicted aligned error: 8.2 Å

Sequence (113 aa):
MGSLIQVNFIRDNKNQFLLEENLNMNDAIGLIETKGLLALIEATDAMAKAANVQIVKRVDIGGAFVTTIVSGDVGSVRAAVEAGANAAAQVGELVGSHIIARPSEGLTGAFLG

Secondary structure (DSSP, 8-state):
---------EE-TT-PEE------TTSEEEEEEEESHHHHHHHHHHHHHHSS-EEEEEEEEETTEEEEEEEE-HHHHHHHHHHHHHHHHHHSEEEEEEEESS--HHHHHHHT-

Foldseek 3Di:
DDPPQPFDFDQDPVRDTDGDRPDPLFWKKKKWKFQAVVLVVQLQVQLVVQAPKAFQDKDDDDPSIIMTMITHAQVSRVRSQVRSQVSSVVGHGTPDIDMDRTDDSVVCVVPRD

InterPro domains:
  IPR000249 Bacterial microcompartment domain [PF00936] (28-103)
  IPR000249 Bacterial microcompartment domain [SM00877] (27-103)
  IPR037233 CcmK-like superfamily [G3DSA:3.30.70.1710] (13-112)
  IPR037233 CcmK-like superfamily [SSF143414] (27-111)
  IPR044872 CcmK/CsoS1, bacterial microcompartment domain [PS51930] (28-112)
  IPR050575 Bacterial microcompartment shell [PTHR33941] (25-108)

Nearest PDB structures (foldseek):
  4axj-assembly1_A  TM=9.810E-01  e=2.525E-11  Clostridioides difficile 630
  7mmx-assembly2_D-3  TM=9.903E-01  e=4.474E-11  Streptococcus intermedius SK54 = ATCC 27335
  7mmx-assembly1_C-2  TM=9.850E-01  e=4.767E-11  Streptococcus intermedius SK54 = ATCC 27335
  3mpy-assembly1_A  TM=9.893E-01  e=1.160E-10  Escherichia coli K-12
  5v74-assembly1_P4  TM=9.814E-01  e=1.929E-10  Haliangium ochraceum DSM 14365